Protein AF-A0A344W1J9-F1 (afdb_monomer)

Radius of gyration: 19.5 Å; Cα contacts (8 Å, |Δi|>4): 54; chains: 1; bounding box: 36×37×61 Å

Structure (mmCIF, N/CA/C/O backbone):
data_AF-A0A344W1J9-F1
#
_entry.id   AF-A0A344W1J9-F1
#
loop_
_atom_site.group_PDB
_atom_site.id
_atom_site.type_symbol
_atom_site.label_atom_id
_atom_site.label_alt_id
_atom_site.label_comp_id
_atom_site.label_asym_id
_atom_site.label_entity_id
_atom_site.label_seq_id
_atom_site.pdbx_PDB_ins_code
_atom_site.Cartn_x
_atom_site.Cartn_y
_atom_site.Cartn_z
_atom_site.occupancy
_atom_site.B_iso_or_equiv
_atom_site.auth_seq_id
_atom_site.auth_comp_id
_atom_site.auth_asym_id
_atom_site.auth_atom_id
_atom_site.pdbx_PDB_model_num
ATOM 1 N N . MET A 1 1 ? 4.453 -13.741 -1.576 1.00 63.47 1 MET A N 1
ATOM 2 C CA . MET A 1 1 ? 4.833 -13.614 -2.998 1.00 63.47 1 MET A CA 1
ATOM 3 C C . MET A 1 1 ? 5.177 -12.153 -3.203 1.00 63.47 1 MET A C 1
ATOM 5 O O . MET A 1 1 ? 4.436 -11.336 -2.667 1.00 63.47 1 MET A O 1
ATOM 9 N N . SER A 1 2 ? 6.332 -11.817 -3.783 1.00 87.62 2 SER A N 1
ATOM 10 C CA . SER A 1 2 ? 6.706 -10.404 -3.940 1.00 87.62 2 SER A CA 1
ATOM 11 C C . SER A 1 2 ? 6.019 -9.806 -5.168 1.00 87.62 2 SER A C 1
ATOM 13 O O . SER A 1 2 ? 5.771 -10.515 -6.140 1.00 87.62 2 SER A O 1
ATOM 15 N N . LEU A 1 3 ? 5.759 -8.497 -5.161 1.00 88.88 3 LEU A N 1
ATOM 16 C CA . LEU A 1 3 ? 5.198 -7.777 -6.308 1.00 88.88 3 LEU A CA 1
ATOM 17 C C . LEU A 1 3 ? 6.053 -7.956 -7.571 1.00 88.88 3 LEU A C 1
ATOM 19 O O . LEU A 1 3 ? 5.534 -7.976 -8.683 1.00 88.88 3 LEU A O 1
ATOM 23 N N . LEU A 1 4 ? 7.370 -8.093 -7.405 1.00 89.19 4 LEU A N 1
ATOM 24 C CA . LEU A 1 4 ? 8.283 -8.352 -8.512 1.00 89.19 4 LEU A CA 1
ATOM 25 C C . LEU A 1 4 ? 7.992 -9.704 -9.176 1.00 89.19 4 LEU A C 1
ATOM 27 O O . LEU A 1 4 ? 7.950 -9.771 -10.404 1.00 89.19 4 LEU A O 1
ATOM 31 N N . ASP A 1 5 ? 7.772 -10.752 -8.378 1.00 89.88 5 ASP A N 1
ATOM 32 C CA . ASP A 1 5 ? 7.469 -12.096 -8.885 1.00 89.88 5 ASP A CA 1
ATOM 33 C C . ASP A 1 5 ? 6.161 -12.086 -9.686 1.00 89.88 5 ASP A C 1
ATOM 35 O O . ASP A 1 5 ? 6.106 -12.634 -10.788 1.00 89.88 5 ASP A O 1
ATOM 39 N N . ASP A 1 6 ? 5.142 -11.390 -9.176 1.00 88.81 6 ASP A N 1
ATOM 40 C CA . ASP A 1 6 ? 3.833 -11.257 -9.824 1.00 88.81 6 ASP A CA 1
ATOM 41 C C . ASP A 1 6 ? 3.950 -10.565 -11.182 1.00 88.81 6 ASP A C 1
ATOM 43 O O . ASP A 1 6 ? 3.423 -11.044 -12.187 1.00 88.81 6 ASP A O 1
ATOM 47 N N . LEU A 1 7 ? 4.704 -9.465 -11.240 1.00 86.69 7 LEU A N 1
ATOM 48 C CA . LEU A 1 7 ? 4.938 -8.740 -12.487 1.00 86.69 7 LEU A CA 1
ATOM 49 C C . LEU A 1 7 ? 5.743 -9.576 -13.488 1.00 86.69 7 LEU A C 1
ATOM 51 O O . LEU A 1 7 ? 5.461 -9.538 -14.683 1.00 86.69 7 LEU A O 1
ATOM 55 N N . MET A 1 8 ? 6.720 -10.364 -13.033 1.00 86.19 8 MET A N 1
ATOM 56 C CA . MET A 1 8 ? 7.494 -11.238 -13.919 1.00 86.19 8 MET A CA 1
ATOM 57 C C . MET A 1 8 ? 6.646 -12.325 -14.592 1.00 86.19 8 MET A C 1
ATOM 59 O O . MET A 1 8 ? 6.993 -12.749 -15.695 1.00 86.19 8 MET A O 1
ATOM 63 N N . LEU A 1 9 ? 5.542 -12.761 -13.974 1.00 87.19 9 LEU A N 1
ATOM 64 C CA . LEU A 1 9 ? 4.600 -13.707 -14.585 1.00 87.19 9 LEU A CA 1
ATOM 65 C C . LEU A 1 9 ? 3.776 -13.076 -15.717 1.00 87.19 9 LEU A C 1
ATOM 67 O O . LEU A 1 9 ? 3.367 -13.779 -16.641 1.00 87.19 9 LEU A O 1
ATOM 71 N N . GLU A 1 10 ? 3.540 -11.766 -15.654 1.00 84.56 10 GLU A N 1
ATOM 72 C CA . GLU A 1 10 ? 2.752 -11.014 -16.639 1.00 84.56 10 GLU A CA 1
ATOM 73 C C . GLU A 1 10 ? 3.594 -10.540 -17.839 1.00 84.56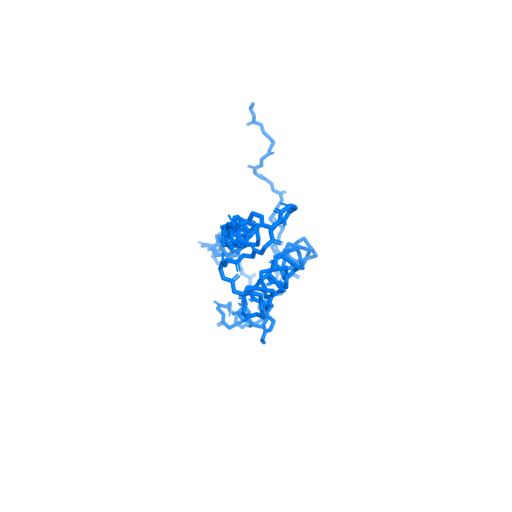 10 GLU A C 1
ATOM 75 O O . GLU A 1 10 ? 3.044 -10.154 -18.873 1.00 84.56 10 GLU A O 1
ATOM 80 N N . LEU A 1 11 ? 4.927 -10.571 -17.729 1.00 82.69 11 LEU A N 1
ATOM 81 C CA . LEU A 1 11 ? 5.847 -9.987 -18.708 1.00 82.69 11 LEU A CA 1
ATOM 82 C C . LEU A 1 11 ? 6.461 -11.023 -19.671 1.00 82.69 11 LEU A C 1
ATOM 84 O O . LEU A 1 11 ? 6.597 -12.205 -19.346 1.00 82.69 11 LEU A O 1
ATOM 88 N N . PRO A 1 12 ? 6.889 -10.599 -20.879 1.00 81.50 12 PRO A N 1
ATOM 89 C CA . PRO A 1 12 ? 7.576 -11.477 -21.819 1.00 81.50 12 PRO A CA 1
ATOM 90 C C . PRO A 1 12 ? 8.857 -12.085 -21.236 1.00 81.50 12 PRO A C 1
ATOM 92 O O . PRO A 1 12 ? 9.615 -11.433 -20.513 1.00 81.50 12 PRO A O 1
ATOM 95 N N . LYS A 1 13 ? 9.164 -13.326 -21.634 1.00 79.75 13 LYS A N 1
ATOM 96 C CA . LYS A 1 13 ? 10.422 -13.985 -21.256 1.00 79.75 13 LYS A CA 1
ATOM 97 C C . LYS A 1 13 ? 11.624 -13.134 -21.677 1.00 79.75 13 LYS A C 1
ATOM 99 O O . LYS A 1 13 ? 11.734 -12.742 -22.836 1.00 79.75 13 LYS A O 1
ATOM 104 N N . GLY A 1 14 ? 12.542 -12.900 -20.740 1.00 79.25 14 GLY A N 1
ATOM 105 C CA . GLY A 1 14 ? 13.744 -12.093 -20.967 1.00 79.25 14 GLY A CA 1
ATOM 106 C C . GLY A 1 14 ? 13.541 -10.585 -20.798 1.00 79.25 14 GLY A C 1
ATOM 107 O O . GLY A 1 14 ? 14.471 -9.827 -21.071 1.00 79.25 14 GLY A O 1
ATOM 108 N N . TYR A 1 15 ? 12.365 -10.138 -20.344 1.00 82.88 15 TYR A N 1
ATOM 109 C CA . TYR A 1 15 ? 12.184 -8.758 -19.910 1.00 82.88 15 TYR A CA 1
ATOM 110 C C . TYR A 1 15 ? 13.117 -8.446 -18.731 1.00 82.88 15 TYR A C 1
ATOM 112 O O . TYR A 1 15 ? 13.221 -9.219 -17.779 1.00 82.88 15 TYR A O 1
ATOM 120 N N . SER A 1 16 ? 13.802 -7.307 -18.810 1.00 84.81 16 SER A N 1
ATOM 121 C CA . SER A 1 16 ? 14.680 -6.809 -17.756 1.00 84.81 16 SER A CA 1
ATOM 122 C C . SER A 1 16 ? 14.182 -5.449 -17.311 1.00 84.81 16 SER A C 1
ATOM 124 O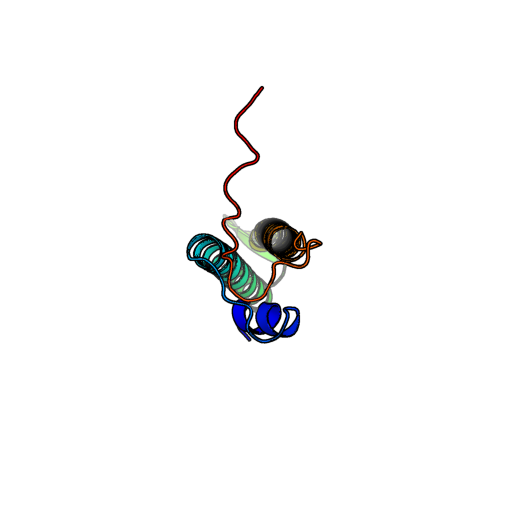 O . SER A 1 16 ? 14.090 -4.532 -18.126 1.00 84.81 16 SER A O 1
ATOM 126 N N . PHE A 1 17 ? 13.944 -5.312 -16.012 1.00 84.62 17 PHE A N 1
ATOM 127 C CA . PHE A 1 17 ? 13.584 -4.039 -15.410 1.00 84.62 17 PHE A CA 1
ATOM 128 C C . PHE A 1 17 ? 14.754 -3.058 -15.471 1.00 84.62 17 PHE A C 1
ATOM 130 O O . PHE A 1 17 ? 15.914 -3.404 -15.225 1.00 84.62 17 PHE A O 1
ATOM 137 N N . THR A 1 18 ? 14.440 -1.811 -15.785 1.00 87.31 18 THR A N 1
ATOM 138 C CA . THR A 1 18 ? 15.348 -0.680 -15.629 1.00 87.31 18 THR A CA 1
ATOM 139 C C . THR A 1 18 ? 15.490 -0.310 -14.146 1.00 87.31 18 THR A C 1
ATOM 141 O O . THR A 1 18 ? 14.598 -0.599 -13.345 1.00 87.31 18 THR A O 1
ATOM 144 N N . PRO A 1 19 ? 16.565 0.395 -13.743 1.00 87.44 19 PRO A N 1
ATOM 145 C CA . PRO A 1 19 ? 16.709 0.864 -12.364 1.00 87.44 19 PRO A CA 1
ATOM 146 C C . PRO A 1 19 ? 15.533 1.726 -11.882 1.00 87.44 19 PRO A C 1
ATOM 148 O O . PRO A 1 19 ? 15.161 1.662 -10.717 1.00 87.44 19 PRO A O 1
ATOM 151 N N . VAL A 1 20 ? 14.924 2.512 -12.776 1.00 87.19 20 VAL A N 1
ATOM 152 C CA . VAL A 1 20 ? 13.763 3.353 -12.445 1.00 87.19 20 VAL A CA 1
ATOM 153 C C . VAL A 1 20 ? 12.532 2.496 -12.152 1.00 87.19 20 VAL A C 1
ATOM 155 O O . VAL A 1 20 ? 11.850 2.741 -11.160 1.00 87.19 20 VAL A O 1
ATOM 158 N N . GLU A 1 21 ? 12.268 1.480 -12.975 1.00 88.50 21 GLU A N 1
ATOM 159 C CA . GLU A 1 21 ? 11.164 0.538 -12.751 1.00 88.50 21 GLU A CA 1
ATOM 160 C C . GLU A 1 21 ? 11.371 -0.256 -11.460 1.00 88.50 21 GLU A C 1
ATOM 162 O O . GLU A 1 21 ? 10.434 -0.395 -10.683 1.00 88.50 21 GLU A O 1
ATOM 167 N N . LEU A 1 22 ? 12.598 -0.701 -11.172 1.00 91.00 22 LEU A N 1
ATOM 168 C CA . LEU A 1 22 ? 12.915 -1.376 -9.910 1.00 91.00 22 LEU A CA 1
ATOM 169 C C . LEU A 1 22 ? 12.626 -0.487 -8.696 1.00 91.00 22 LEU A C 1
ATOM 171 O O . LEU A 1 22 ? 12.005 -0.951 -7.744 1.00 91.00 22 LEU A O 1
ATOM 175 N N . THR A 1 23 ? 13.004 0.793 -8.739 1.00 91.19 23 THR A N 1
ATOM 176 C CA . THR A 1 23 ? 12.673 1.746 -7.668 1.00 91.19 23 THR A CA 1
ATOM 177 C C . THR A 1 23 ? 11.161 1.913 -7.511 1.00 91.19 23 THR A C 1
ATOM 179 O O . THR A 1 23 ? 10.657 1.953 -6.392 1.00 91.19 23 THR A O 1
ATOM 182 N N . GLN A 1 24 ? 10.410 1.984 -8.612 1.00 91.25 24 GLN A N 1
ATOM 183 C CA . GLN A 1 24 ? 8.947 2.076 -8.556 1.00 91.25 24 GLN A CA 1
ATOM 184 C C . GLN A 1 24 ? 8.314 0.813 -7.961 1.00 91.25 24 GLN A C 1
ATOM 186 O O . GLN A 1 24 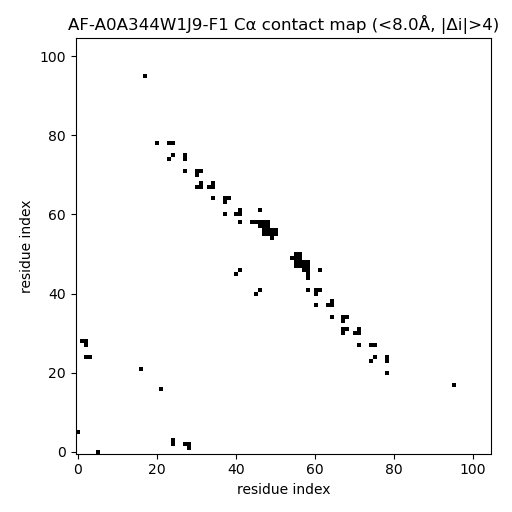? 7.423 0.924 -7.122 1.00 91.25 24 GLN A O 1
ATOM 191 N N . ILE A 1 25 ? 8.801 -0.372 -8.340 1.00 92.62 25 ILE A N 1
ATOM 192 C CA . ILE A 1 25 ? 8.360 -1.653 -7.773 1.00 92.62 25 ILE A CA 1
ATOM 193 C C . ILE A 1 25 ? 8.660 -1.706 -6.274 1.00 92.62 25 ILE A C 1
ATOM 195 O O . ILE A 1 25 ? 7.801 -2.120 -5.505 1.00 92.62 25 ILE A O 1
ATOM 199 N N . GLN A 1 26 ? 9.839 -1.254 -5.837 1.00 93.75 26 GLN A N 1
ATOM 200 C CA . GLN A 1 26 ? 10.193 -1.206 -4.415 1.00 93.75 26 GLN A CA 1
ATOM 201 C C . GLN A 1 26 ? 9.261 -0.290 -3.616 1.00 93.75 26 GLN A C 1
ATOM 203 O O . GLN A 1 26 ? 8.824 -0.667 -2.531 1.00 93.75 26 GLN A O 1
ATOM 208 N N . LEU A 1 27 ? 8.920 0.886 -4.153 1.00 92.94 27 LEU A N 1
ATOM 209 C CA . LEU A 1 27 ? 7.965 1.795 -3.511 1.00 92.94 27 LEU A CA 1
ATOM 210 C C . LEU A 1 27 ? 6.568 1.170 -3.413 1.00 92.94 27 LEU A C 1
ATOM 212 O O . LEU A 1 27 ? 5.950 1.218 -2.351 1.00 92.94 27 LEU A O 1
ATOM 216 N N . ALA A 1 28 ? 6.101 0.530 -4.486 1.00 94.62 28 ALA A N 1
ATOM 217 C CA . ALA A 1 28 ? 4.815 -0.160 -4.487 1.00 94.62 28 ALA A CA 1
ATOM 218 C C . ALA A 1 28 ? 4.800 -1.364 -3.532 1.00 94.62 28 ALA A C 1
ATOM 220 O O . ALA A 1 28 ? 3.806 -1.578 -2.842 1.00 94.62 28 ALA A O 1
ATOM 221 N N . GLN A 1 29 ? 5.904 -2.110 -3.430 1.00 95.56 29 GLN A N 1
ATOM 222 C CA . GLN A 1 29 ? 6.051 -3.198 -2.463 1.00 95.56 29 GLN A CA 1
ATOM 223 C C . GLN A 1 29 ? 5.981 -2.676 -1.026 1.00 95.56 29 GLN A C 1
ATOM 225 O O . GLN A 1 29 ? 5.217 -3.214 -0.234 1.00 95.56 29 GLN A O 1
ATOM 230 N N . ALA A 1 30 ? 6.697 -1.595 -0.702 1.00 94.69 30 ALA A N 1
ATOM 231 C CA . ALA A 1 30 ? 6.628 -0.990 0.627 1.00 94.69 30 ALA A CA 1
ATOM 232 C C . ALA A 1 30 ? 5.192 -0.553 0.976 1.00 94.69 30 ALA A C 1
ATOM 234 O O . ALA A 1 30 ? 4.722 -0.765 2.092 1.00 94.69 30 ALA A O 1
ATOM 235 N N . GLN A 1 31 ? 4.455 -0.017 -0.002 1.00 94.81 31 GLN A N 1
ATOM 236 C CA . GLN A 1 31 ? 3.054 0.350 0.189 1.00 94.81 31 GLN A CA 1
ATOM 237 C C . GLN A 1 31 ? 2.145 -0.868 0.435 1.00 94.81 31 GLN A C 1
ATOM 239 O O . GLN A 1 31 ? 1.191 -0.762 1.209 1.00 94.81 31 GLN A O 1
ATOM 244 N N . LEU A 1 32 ? 2.415 -2.009 -0.210 1.00 96.50 32 LEU A N 1
ATOM 245 C CA . LEU A 1 32 ? 1.708 -3.272 0.036 1.00 96.50 32 LEU A CA 1
ATOM 246 C C . LEU A 1 32 ? 2.031 -3.849 1.418 1.00 96.50 32 LEU A C 1
ATOM 248 O O . LEU A 1 32 ? 1.133 -4.352 2.092 1.00 96.50 32 LEU A O 1
ATOM 252 N N . ASP A 1 33 ? 3.277 -3.729 1.868 1.00 96.38 33 ASP A N 1
ATOM 253 C CA . ASP A 1 33 ? 3.684 -4.165 3.205 1.00 96.38 33 ASP A CA 1
ATOM 254 C C . ASP A 1 33 ? 2.964 -3.340 4.289 1.00 96.38 33 ASP A C 1
ATOM 256 O O . ASP A 1 33 ? 2.491 -3.884 5.290 1.00 96.38 33 ASP A O 1
ATOM 260 N N . ASP A 1 34 ? 2.786 -2.034 4.060 1.00 95.56 34 ASP A N 1
ATOM 261 C CA . ASP A 1 34 ? 1.972 -1.172 4.923 1.00 95.56 34 ASP A CA 1
ATOM 262 C C . ASP A 1 34 ? 0.498 -1.593 4.959 1.00 95.56 34 ASP A C 1
ATOM 264 O O . ASP A 1 34 ? -0.116 -1.589 6.029 1.00 95.56 34 ASP A O 1
ATOM 268 N N . VAL A 1 35 ? -0.068 -1.988 3.813 1.00 97.06 35 VAL A N 1
ATOM 269 C CA . VAL A 1 35 ? -1.432 -2.536 3.740 1.00 97.06 35 VAL A CA 1
ATOM 270 C C . VAL A 1 35 ? -1.543 -3.800 4.593 1.00 97.06 35 VAL A C 1
ATOM 272 O O . VAL A 1 35 ? -2.430 -3.867 5.442 1.00 97.06 35 VAL A O 1
ATOM 275 N N . ALA A 1 36 ? -0.620 -4.753 4.442 1.00 96.75 36 ALA A N 1
ATOM 276 C CA . ALA A 1 36 ? -0.623 -6.001 5.210 1.00 96.75 36 ALA A CA 1
ATOM 277 C C . ALA A 1 36 ? -0.487 -5.759 6.725 1.00 96.75 36 ALA A C 1
ATOM 279 O O . ALA A 1 36 ? -1.141 -6.410 7.546 1.00 96.75 36 ALA A O 1
ATOM 280 N N . ARG A 1 37 ? 0.327 -4.772 7.117 1.00 96.31 37 ARG A N 1
ATOM 281 C CA . ARG A 1 37 ? 0.469 -4.357 8.516 1.00 96.31 37 ARG A CA 1
ATOM 282 C C . ARG A 1 37 ? -0.833 -3.777 9.073 1.00 96.31 37 ARG A C 1
ATOM 284 O O . ARG A 1 37 ? -1.221 -4.134 10.182 1.00 96.31 37 ARG A O 1
ATOM 291 N N . LEU A 1 38 ? -1.516 -2.911 8.324 1.00 96.38 38 LEU A N 1
ATOM 292 C CA . LEU A 1 38 ? -2.806 -2.338 8.734 1.00 96.38 38 LEU A CA 1
ATOM 293 C C . LEU A 1 38 ? -3.914 -3.397 8.809 1.00 96.38 38 LEU A C 1
ATOM 295 O O . LEU A 1 38 ? -4.744 -3.347 9.714 1.00 96.38 38 LEU A O 1
ATOM 299 N N . GLU A 1 39 ? -3.911 -4.372 7.900 1.00 96.50 39 GLU A N 1
ATOM 300 C CA . GLU A 1 39 ? -4.818 -5.525 7.954 1.00 96.50 39 GLU A CA 1
ATOM 301 C C . GLU A 1 39 ? -4.604 -6.332 9.236 1.00 96.50 39 GLU A C 1
ATOM 303 O O . GLU A 1 39 ? -5.565 -6.585 9.956 1.00 96.50 39 GLU A O 1
ATOM 308 N N . THR A 1 40 ? -3.349 -6.615 9.592 1.00 96.62 40 THR A N 1
ATOM 309 C CA . THR A 1 40 ? -3.002 -7.304 10.848 1.00 96.62 40 THR A CA 1
ATOM 310 C C . THR A 1 40 ? -3.487 -6.530 12.087 1.00 96.62 40 THR A C 1
ATOM 312 O O . THR A 1 40 ? -4.002 -7.117 13.043 1.00 96.62 40 THR A O 1
ATOM 315 N N . VAL A 1 41 ? -3.361 -5.197 12.090 1.00 95.38 41 VAL A N 1
ATOM 316 C CA . VAL A 1 41 ? -3.899 -4.345 13.170 1.00 95.38 41 VAL A CA 1
ATOM 317 C C . VAL A 1 41 ? -5.420 -4.482 13.262 1.00 95.38 41 VAL A C 1
ATOM 319 O O . VAL A 1 41 ? -5.955 -4.690 14.347 1.00 95.38 41 VAL A O 1
ATOM 322 N N . LEU A 1 42 ? -6.134 -4.429 12.138 1.00 95.25 42 LEU A N 1
ATOM 323 C CA . LEU A 1 42 ? -7.591 -4.572 12.140 1.00 95.25 42 LEU A CA 1
ATOM 324 C C . LEU A 1 42 ? -8.068 -5.979 12.510 1.00 95.25 42 LEU A C 1
ATOM 326 O O . LEU A 1 42 ? -9.112 -6.105 13.146 1.00 95.25 42 LEU A O 1
ATOM 330 N N . GLU A 1 43 ? -7.331 -7.024 12.141 1.00 95.56 43 GLU A N 1
ATOM 331 C CA . GLU A 1 43 ? -7.632 -8.403 12.536 1.00 95.56 43 GLU A CA 1
ATOM 332 C C . GLU A 1 43 ? -7.482 -8.609 14.048 1.00 95.56 43 GLU A C 1
ATOM 334 O O . GLU A 1 43 ? -8.285 -9.313 14.659 1.00 95.56 43 GLU A O 1
ATOM 339 N N . SER A 1 44 ? -6.477 -7.973 14.654 1.00 95.56 44 SER A N 1
ATOM 340 C CA . SER A 1 44 ? -6.181 -8.094 16.087 1.00 95.56 44 SER A CA 1
ATOM 341 C C . SER A 1 44 ? -7.044 -7.195 16.976 1.00 95.56 44 SER A C 1
ATOM 343 O O . SER A 1 44 ? -7.519 -7.641 18.020 1.00 95.56 44 SER A O 1
ATOM 345 N N . GLU A 1 45 ? -7.263 -5.941 16.585 1.00 94.12 45 GLU A N 1
ATOM 346 C CA . GLU A 1 45 ? -7.991 -4.949 17.388 1.00 94.12 45 GLU A CA 1
ATOM 347 C C . GLU A 1 45 ? -9.482 -4.877 17.044 1.00 94.12 45 GLU A C 1
ATOM 349 O O . GLU A 1 45 ? -10.295 -4.401 17.839 1.00 94.12 45 GLU A O 1
ATOM 354 N N . GLY A 1 46 ? -9.858 -5.342 15.855 1.00 93.94 46 GLY A N 1
ATOM 355 C CA . GLY A 1 46 ? -11.216 -5.259 15.352 1.00 93.94 46 GLY A CA 1
ATOM 356 C C . GLY A 1 46 ? -11.634 -3.847 14.910 1.00 93.94 46 GLY A C 1
ATOM 357 O O . GLY A 1 46 ? -10.855 -2.886 14.908 1.00 93.94 46 GLY A O 1
ATOM 358 N N . PRO A 1 47 ? -12.906 -3.701 14.499 1.00 92.38 47 PRO A N 1
ATOM 359 C CA . PRO A 1 47 ? -13.425 -2.462 13.924 1.00 92.38 47 PRO A CA 1
ATOM 360 C C . PRO A 1 47 ? -13.740 -1.366 14.933 1.00 92.38 47 PRO A C 1
ATOM 362 O O . PRO A 1 47 ? -13.838 -0.194 14.560 1.00 92.38 47 PRO A O 1
ATOM 365 N N . ILE A 1 48 ? -13.909 -1.737 16.196 1.00 94.81 48 ILE A N 1
ATOM 366 C CA . ILE A 1 48 ? -14.316 -0.840 17.263 1.00 94.81 48 ILE A CA 1
ATOM 367 C C . ILE A 1 48 ? -13.271 -0.917 18.365 1.00 94.81 48 ILE 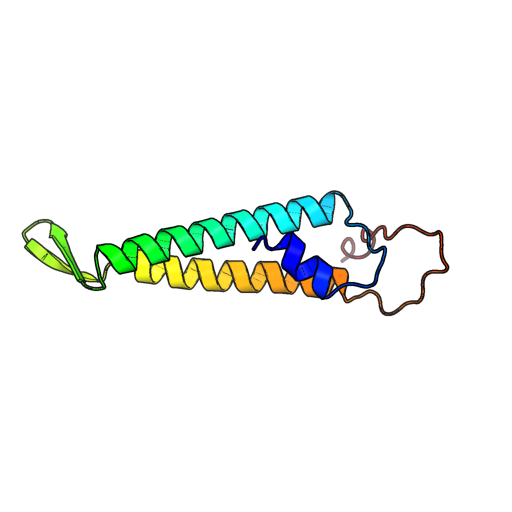A C 1
ATOM 369 O O . ILE A 1 48 ? -13.014 -1.989 18.901 1.00 94.81 48 ILE A O 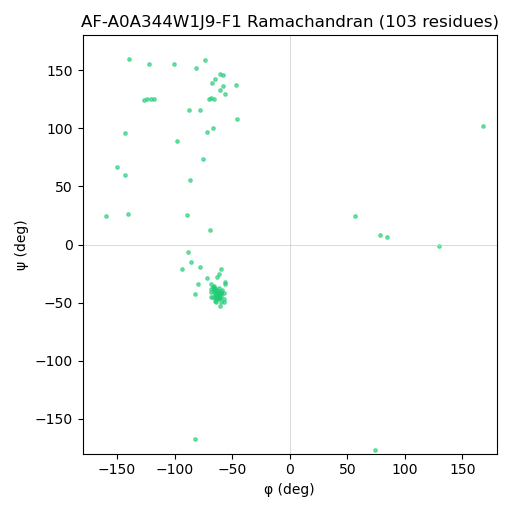1
ATOM 373 N N . VAL A 1 49 ? -12.725 0.237 18.733 1.00 94.25 49 VAL A N 1
ATOM 374 C CA . VAL A 1 49 ? -11.735 0.371 19.802 1.00 94.25 49 VAL A CA 1
ATOM 375 C C . VAL A 1 49 ? -12.236 1.336 20.869 1.00 94.25 49 VAL A C 1
ATOM 377 O O . VAL A 1 49 ? -13.060 2.221 20.610 1.00 94.25 49 VAL A O 1
ATOM 380 N N . ILE A 1 50 ? -11.721 1.183 22.085 1.00 94.69 50 ILE A N 1
ATOM 381 C CA . ILE A 1 50 ? -11.998 2.108 23.181 1.00 94.69 50 ILE A CA 1
ATOM 382 C C . ILE A 1 50 ? -10.979 3.247 23.124 1.00 94.69 50 ILE A C 1
ATOM 384 O O . ILE A 1 50 ? -9.774 3.045 23.242 1.00 94.69 50 ILE A O 1
ATOM 388 N N . GLY A 1 51 ? -11.477 4.452 22.879 1.00 89.31 51 GLY A N 1
ATOM 389 C CA . GLY A 1 51 ? -10.711 5.686 22.884 1.00 89.31 51 GLY A CA 1
ATOM 390 C C . GLY A 1 51 ? -10.507 6.253 24.287 1.00 89.31 51 GLY A C 1
ATOM 391 O O . GLY A 1 51 ? -10.766 5.620 25.313 1.00 89.31 51 GLY A O 1
ATOM 392 N N . HIS A 1 52 ? -10.046 7.501 24.326 1.00 89.31 52 HIS A N 1
ATOM 393 C CA . HIS A 1 52 ? -9.875 8.226 25.578 1.00 89.31 52 HIS A CA 1
ATOM 394 C C . HIS A 1 52 ? -11.214 8.376 26.325 1.00 89.31 52 HIS A C 1
ATOM 396 O O . HIS A 1 52 ? -12.270 8.475 25.701 1.00 89.31 52 HIS A O 1
ATOM 402 N N . ALA A 1 53 ? -11.167 8.372 27.661 1.00 91.88 53 ALA A N 1
ATOM 403 C CA . ALA A 1 53 ? -12.345 8.435 28.537 1.00 91.88 53 ALA A CA 1
ATOM 404 C C . ALA A 1 53 ? -13.395 7.320 28.310 1.00 91.88 53 ALA A C 1
ATOM 406 O O . ALA A 1 53 ? -14.567 7.498 28.629 1.00 91.88 53 ALA A O 1
ATOM 407 N N . GLY A 1 54 ? -12.991 6.166 27.764 1.00 93.31 54 GLY A N 1
ATOM 408 C CA . GLY A 1 54 ? -13.887 5.023 27.565 1.00 93.31 54 GLY A CA 1
ATOM 409 C C . GLY A 1 54 ? -14.815 5.148 26.353 1.00 93.31 54 GLY A C 1
ATOM 410 O O . GLY A 1 54 ? -15.701 4.314 26.177 1.00 93.31 54 GLY A O 1
ATOM 411 N N . GLN A 1 55 ? -14.631 6.166 25.506 1.00 94.25 55 GLN A N 1
ATOM 412 C CA . GLN A 1 55 ? -15.484 6.369 24.340 1.00 94.25 55 GLN A CA 1
ATOM 413 C C . GLN A 1 55 ? -15.262 5.272 23.295 1.00 94.25 55 GLN A C 1
ATOM 415 O O . GLN A 1 55 ? -14.152 5.069 22.810 1.00 94.25 55 GLN A O 1
ATOM 420 N N . THR A 1 56 ? -16.334 4.610 22.879 1.00 94.69 56 THR A N 1
ATOM 421 C CA . THR A 1 56 ? -16.311 3.684 21.746 1.00 94.69 56 THR A CA 1
ATOM 422 C C . THR A 1 56 ? -16.129 4.451 20.436 1.00 94.69 56 THR A C 1
ATOM 424 O O . THR A 1 56 ? -16.901 5.363 20.140 1.00 94.69 56 THR A O 1
ATOM 427 N N . ARG A 1 57 ? -15.119 4.092 19.638 1.00 94.19 57 ARG A N 1
ATOM 428 C CA . ARG A 1 57 ? -14.839 4.729 18.343 1.00 94.19 57 ARG A CA 1
ATOM 429 C C . ARG A 1 57 ? -14.437 3.707 17.283 1.00 94.19 57 ARG A C 1
ATOM 431 O O . ARG A 1 57 ? -13.995 2.608 17.608 1.00 94.19 57 ARG A O 1
ATOM 438 N N . LEU A 1 58 ? -14.567 4.092 16.015 1.00 93.00 58 LEU A N 1
ATOM 439 C CA . LEU A 1 58 ? -14.034 3.310 14.899 1.00 93.00 58 LEU A CA 1
ATOM 440 C C . LEU A 1 58 ? -12.505 3.267 14.961 1.00 93.00 58 LEU A C 1
ATOM 442 O O . LEU A 1 58 ? -11.865 4.266 15.304 1.00 93.00 58 LEU A O 1
ATOM 446 N N . ASN A 1 59 ? -11.931 2.117 14.609 1.00 94.62 59 ASN A N 1
ATOM 447 C CA . ASN A 1 59 ? -10.486 1.977 14.500 1.00 94.62 59 ASN A CA 1
ATOM 448 C C . ASN A 1 59 ? -9.955 2.854 13.350 1.00 94.62 59 ASN A C 1
ATOM 450 O O . ASN A 1 59 ? -10.405 2.733 12.209 1.00 94.62 59 ASN A O 1
ATOM 454 N N . ALA A 1 60 ? -8.992 3.734 13.642 1.00 93.38 60 ALA A N 1
ATOM 455 C CA . ALA A 1 60 ? -8.392 4.638 12.656 1.00 93.38 60 ALA A CA 1
ATOM 456 C C . ALA A 1 60 ? -7.691 3.885 11.509 1.00 93.38 60 ALA A C 1
ATOM 458 O O . ALA A 1 60 ? -7.650 4.381 10.377 1.00 93.38 60 ALA A O 1
ATOM 459 N N . ALA A 1 61 ? -7.249 2.648 11.765 1.00 94.75 61 ALA A N 1
ATOM 460 C CA . ALA A 1 61 ? -6.662 1.781 10.753 1.00 94.75 61 ALA A CA 1
ATOM 461 C C . ALA A 1 61 ? -7.628 1.485 9.587 1.00 94.75 61 ALA A C 1
ATOM 463 O O . ALA A 1 61 ? -7.167 1.195 8.490 1.00 94.75 61 ALA A O 1
ATOM 464 N N . PHE A 1 62 ? -8.953 1.637 9.745 1.00 93.50 62 PHE A N 1
ATOM 465 C CA . PHE A 1 62 ? -9.898 1.5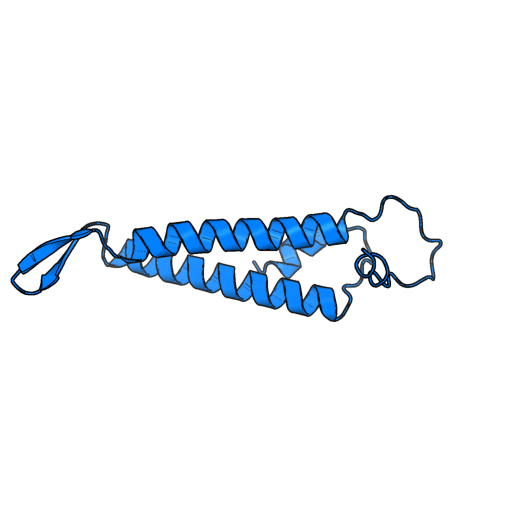06 8.623 1.00 93.50 62 PHE A CA 1
ATOM 466 C C . PHE A 1 62 ? -9.699 2.576 7.549 1.00 93.50 62 PHE A C 1
ATOM 468 O O . PHE A 1 62 ? -9.653 2.268 6.353 1.00 93.50 62 PHE A O 1
ATOM 475 N N . SER A 1 63 ? -9.628 3.845 7.960 1.00 93.38 63 SER A N 1
ATOM 476 C CA . SER A 1 63 ? -9.438 4.956 7.023 1.00 93.38 63 SER A CA 1
ATOM 477 C C . SER A 1 63 ? -8.074 4.882 6.353 1.00 93.38 63 SER A C 1
ATOM 479 O O . SER A 1 63 ? -7.985 5.085 5.142 1.00 93.38 63 SER A O 1
ATOM 481 N N . GLU A 1 64 ? -7.044 4.531 7.121 1.00 95.75 64 GLU A N 1
ATOM 482 C CA . GLU A 1 64 ? -5.687 4.363 6.610 1.00 95.75 64 GLU A CA 1
ATOM 483 C C . GLU A 1 64 ? -5.621 3.193 5.628 1.00 95.75 64 GLU A C 1
ATOM 485 O O . GLU A 1 64 ? -5.203 3.390 4.492 1.00 95.75 64 GLU A O 1
ATOM 490 N N . LEU A 1 65 ? -6.163 2.021 5.979 1.00 96.12 65 LEU A N 1
ATOM 491 C CA . LEU A 1 65 ? -6.165 0.847 5.104 1.00 96.12 65 LEU A CA 1
ATOM 492 C C . LEU A 1 65 ? -6.840 1.139 3.763 1.00 96.12 65 LEU A C 1
ATOM 494 O O . LEU A 1 65 ? -6.345 0.741 2.708 1.00 96.12 65 LEU A O 1
ATOM 498 N N . ARG A 1 66 ? -7.967 1.860 3.776 1.00 95.75 66 ARG A N 1
ATOM 499 C CA . ARG A 1 66 ? -8.653 2.258 2.541 1.00 95.75 66 ARG A CA 1
ATOM 500 C C . ARG A 1 66 ? -7.762 3.139 1.662 1.00 95.75 66 ARG A C 1
ATOM 502 O O . ARG A 1 66 ? -7.710 2.919 0.452 1.00 95.75 66 ARG A O 1
ATOM 509 N N . GLN A 1 67 ? -7.104 4.137 2.247 1.00 95.62 67 GLN A N 1
ATOM 510 C CA . GLN A 1 67 ? -6.223 5.047 1.512 1.00 95.62 67 GLN A CA 1
ATOM 511 C C . GLN A 1 67 ? -4.985 4.315 0.986 1.00 95.62 67 GLN A C 1
ATOM 513 O O . GLN A 1 67 ? -4.669 4.439 -0.196 1.00 95.62 67 GLN A O 1
ATOM 518 N N . SER A 1 68 ? -4.355 3.483 1.815 1.00 95.31 68 SER A N 1
ATOM 519 C CA . SER A 1 68 ? -3.190 2.675 1.449 1.00 95.31 68 SER A CA 1
ATOM 520 C C . SER A 1 68 ? -3.502 1.686 0.328 1.00 95.31 68 SER A C 1
ATOM 522 O O . SER A 1 68 ? -2.740 1.601 -0.631 1.00 95.31 68 SER A O 1
ATOM 524 N N . ARG A 1 69 ? -4.655 1.000 0.368 1.00 96.38 69 ARG A N 1
ATOM 525 C CA . ARG A 1 69 ? -5.096 0.111 -0.724 1.00 96.38 69 ARG A CA 1
ATOM 526 C C . ARG A 1 69 ? -5.315 0.870 -2.032 1.00 96.38 69 ARG A C 1
ATOM 528 O O . ARG A 1 69 ? -4.919 0.389 -3.090 1.00 96.38 69 ARG A O 1
ATOM 535 N N . HIS A 1 70 ? -5.937 2.048 -1.970 1.00 96.31 70 HIS A N 1
ATOM 536 C CA . HIS A 1 70 ? -6.144 2.880 -3.156 1.00 96.31 70 HIS A CA 1
ATOM 537 C C . HIS A 1 70 ? -4.811 3.340 -3.761 1.00 96.31 70 HIS A C 1
ATOM 539 O O . HIS A 1 70 ? -4.627 3.264 -4.975 1.00 96.31 70 HIS A O 1
ATOM 545 N N . GLU A 1 71 ? -3.871 3.785 -2.929 1.00 94.50 71 GLU A N 1
ATOM 546 C CA . GLU A 1 71 ? -2.563 4.237 -3.397 1.00 94.50 71 GLU A CA 1
ATOM 547 C C . GLU A 1 71 ? -1.713 3.080 -3.942 1.00 94.50 71 GLU A C 1
ATOM 549 O O . GLU A 1 71 ? -1.137 3.220 -5.020 1.00 94.50 71 GLU A O 1
ATOM 554 N N . ALA A 1 72 ? -1.719 1.913 -3.288 1.00 94.62 72 ALA A N 1
ATOM 555 C CA . ALA A 1 72 ? -1.076 0.702 -3.803 1.00 94.62 72 ALA A CA 1
ATOM 556 C C . ALA A 1 72 ? -1.625 0.327 -5.188 1.00 94.62 72 ALA A C 1
ATOM 558 O O . ALA A 1 72 ? -0.861 0.149 -6.137 1.00 94.62 72 ALA A O 1
ATOM 559 N N . ALA A 1 73 ? -2.954 0.284 -5.338 1.00 94.69 73 ALA A N 1
ATOM 560 C CA . ALA A 1 73 ? -3.598 -0.014 -6.614 1.00 94.69 73 ALA A CA 1
ATOM 561 C C . ALA A 1 73 ? -3.214 1.003 -7.700 1.00 94.69 73 ALA A C 1
ATOM 563 O O . ALA A 1 73 ? -2.909 0.623 -8.831 1.00 94.69 73 ALA A O 1
ATOM 564 N N . ARG A 1 74 ? -3.168 2.296 -7.355 1.00 94.12 74 ARG A N 1
ATOM 565 C CA . ARG A 1 74 ? -2.750 3.361 -8.274 1.00 94.12 74 ARG A CA 1
ATOM 566 C C . ARG A 1 74 ? -1.297 3.190 -8.719 1.00 94.12 74 ARG A C 1
ATOM 568 O O . ARG A 1 74 ? -1.010 3.347 -9.904 1.00 94.12 74 ARG A O 1
ATOM 575 N N . GLN A 1 75 ? -0.384 2.891 -7.797 1.00 91.50 75 GLN A N 1
ATOM 576 C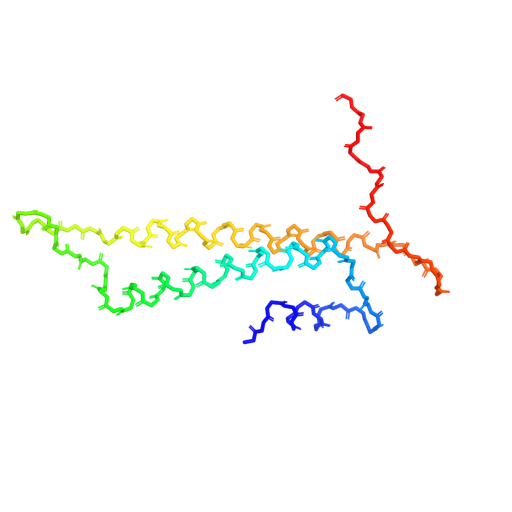 CA . GLN A 1 75 ? 1.034 2.699 -8.109 1.00 91.50 75 GLN A CA 1
ATOM 577 C C . GLN A 1 75 ? 1.250 1.473 -8.998 1.00 91.50 75 GLN A C 1
ATOM 579 O O . GLN A 1 75 ? 1.922 1.582 -10.023 1.00 91.50 75 GLN A O 1
ATOM 584 N N . ILE A 1 76 ? 0.615 0.347 -8.670 1.00 91.94 76 ILE A N 1
ATOM 585 C CA . ILE A 1 76 ? 0.675 -0.882 -9.473 1.00 91.94 76 ILE A CA 1
ATOM 586 C C . ILE A 1 76 ? 0.128 -0.635 -10.881 1.00 91.94 76 ILE A C 1
ATOM 588 O O . ILE A 1 76 ? 0.737 -1.059 -11.859 1.00 91.94 76 ILE A O 1
ATOM 592 N N . GLU A 1 77 ? -0.973 0.103 -11.013 1.00 91.06 77 GLU A N 1
ATOM 593 C CA . GLU A 1 77 ? -1.534 0.445 -12.322 1.00 91.06 77 GLU A CA 1
ATOM 594 C C . GLU A 1 77 ? -0.589 1.331 -13.147 1.00 91.06 77 GLU A C 1
ATOM 596 O O . GLU A 1 77 ? -0.435 1.128 -14.351 1.00 91.06 77 GLU A O 1
ATOM 601 N N . VAL A 1 78 ? 0.084 2.301 -12.519 1.00 88.44 78 VAL A N 1
ATOM 602 C CA . VAL A 1 78 ? 1.096 3.130 -13.196 1.00 88.44 78 VAL A CA 1
ATOM 603 C C . VAL A 1 78 ? 2.263 2.274 -13.687 1.00 88.44 78 VAL A C 1
ATOM 605 O O . VAL A 1 78 ? 2.684 2.436 -14.833 1.00 88.44 78 VAL A O 1
ATOM 608 N N . ILE A 1 79 ? 2.749 1.356 -12.850 1.00 88.88 79 ILE A N 1
ATOM 609 C CA . ILE A 1 79 ? 3.825 0.415 -13.182 1.00 88.88 79 ILE A CA 1
ATOM 610 C C . ILE A 1 79 ? 3.404 -0.461 -14.367 1.00 88.88 79 ILE A C 1
ATOM 612 O O . ILE A 1 79 ? 4.076 -0.465 -15.399 1.00 88.88 79 ILE A O 1
ATOM 616 N N . ARG A 1 80 ? 2.239 -1.116 -14.275 1.00 87.38 80 ARG A N 1
ATOM 617 C CA . ARG A 1 80 ? 1.688 -1.965 -15.340 1.00 87.38 80 ARG A CA 1
ATOM 618 C C . ARG A 1 80 ? 1.524 -1.206 -16.647 1.00 87.38 80 ARG A C 1
ATOM 620 O O . ARG A 1 80 ? 1.972 -1.682 -17.682 1.00 87.38 80 ARG A O 1
ATOM 627 N N . ARG A 1 81 ? 0.949 -0.000 -16.630 1.00 84.56 81 ARG A N 1
ATOM 628 C CA . ARG A 1 81 ? 0.820 0.821 -17.845 1.00 84.56 81 ARG A CA 1
ATOM 629 C C . ARG A 1 81 ? 2.173 1.222 -18.414 1.00 84.56 81 ARG A C 1
ATOM 631 O O . ARG A 1 81 ? 2.333 1.191 -19.629 1.00 84.56 81 ARG A O 1
ATOM 638 N N . GLY A 1 82 ? 3.134 1.589 -17.570 1.00 80.69 82 GLY A N 1
ATOM 639 C CA . GLY A 1 82 ? 4.492 1.925 -18.001 1.00 80.69 82 GLY A CA 1
ATOM 640 C C . GLY A 1 82 ? 5.171 0.763 -18.726 1.00 80.69 82 GLY A C 1
ATOM 641 O O . GLY A 1 82 ? 5.771 0.969 -19.779 1.00 80.69 82 GLY A O 1
ATOM 642 N N . MET A 1 83 ? 4.989 -0.455 -18.214 1.00 74.38 83 MET A N 1
ATOM 643 C CA . MET A 1 83 ? 5.577 -1.685 -18.754 1.00 74.38 83 MET A CA 1
ATOM 644 C C . MET A 1 83 ? 4.824 -2.246 -19.968 1.00 74.38 83 MET A C 1
ATOM 646 O O . MET A 1 83 ? 5.447 -2.787 -20.876 1.00 74.38 83 MET A O 1
ATOM 650 N N . LEU A 1 84 ? 3.495 -2.103 -20.011 1.00 62.97 84 LEU A N 1
ATOM 651 C CA . LEU A 1 84 ? 2.630 -2.597 -21.091 1.00 62.97 84 LEU A CA 1
ATOM 652 C C . LEU A 1 84 ? 2.455 -1.596 -22.242 1.00 62.97 84 LEU A C 1
ATOM 654 O O . LEU A 1 84 ? 1.920 -1.957 -23.282 1.00 62.97 84 LEU A O 1
ATOM 658 N N . SER A 1 85 ? 2.969 -0.365 -22.129 1.00 56.97 85 SER A N 1
ATOM 659 C CA . SER A 1 85 ? 3.026 0.604 -23.245 1.00 56.97 85 SER A CA 1
ATOM 660 C C . SER A 1 85 ? 4.015 0.203 -24.361 1.00 56.97 85 SER A C 1
ATOM 662 O O . SER A 1 85 ? 4.353 1.003 -25.236 1.00 56.97 85 SER A O 1
ATOM 664 N N . VAL A 1 86 ? 4.492 -1.041 -24.342 1.00 51.69 86 VAL A N 1
ATOM 665 C CA . VAL A 1 86 ? 5.450 -1.649 -25.266 1.00 51.69 86 VAL A CA 1
ATOM 666 C C . VAL A 1 86 ? 4.709 -2.233 -26.480 1.00 51.69 86 VAL A C 1
ATOM 668 O O . VAL A 1 86 ? 4.846 -3.394 -26.830 1.00 51.69 86 VAL A O 1
ATOM 671 N N . ASP A 1 87 ? 3.925 -1.407 -27.172 1.00 43.28 87 ASP A N 1
ATOM 672 C CA . ASP A 1 87 ? 3.229 -1.793 -28.416 1.00 43.28 87 ASP A CA 1
ATOM 673 C C . ASP A 1 87 ? 4.074 -1.528 -29.679 1.00 43.28 87 ASP A C 1
ATOM 675 O O . ASP A 1 87 ? 3.574 -1.332 -30.788 1.00 43.28 87 ASP A O 1
ATOM 679 N N . LYS A 1 88 ? 5.406 -1.512 -29.543 1.00 40.66 88 LYS A N 1
ATOM 680 C CA . LYS A 1 88 ? 6.317 -1.492 -30.694 1.00 40.66 88 LYS A CA 1
ATOM 681 C C . LYS A 1 88 ? 7.319 -2.634 -30.577 1.00 40.66 88 LYS A C 1
ATOM 683 O O . LYS A 1 88 ? 8.040 -2.681 -29.582 1.00 40.66 88 LYS A O 1
ATOM 688 N N . PRO A 1 89 ? 7.426 -3.519 -31.588 1.00 38.88 89 PRO A N 1
ATOM 689 C CA . PRO A 1 89 ? 8.435 -4.564 -31.591 1.00 38.88 89 PRO A CA 1
ATOM 690 C C . PRO A 1 89 ? 9.811 -3.908 -31.711 1.00 38.88 89 PRO A C 1
ATOM 692 O O . PRO A 1 89 ? 10.244 -3.504 -32.792 1.00 38.88 89 PRO A O 1
ATOM 695 N N . VAL A 1 90 ? 10.506 -3.771 -30.586 1.00 44.34 90 VAL A N 1
ATOM 696 C CA . VAL A 1 90 ? 11.911 -3.383 -30.589 1.00 44.34 90 VAL A CA 1
ATOM 697 C C . VAL A 1 90 ? 12.702 -4.631 -30.956 1.00 44.34 90 VAL A C 1
ATOM 699 O O . VAL A 1 90 ? 12.659 -5.641 -30.254 1.00 44.34 90 VAL A O 1
ATOM 702 N N . LYS A 1 91 ? 13.386 -4.580 -32.105 1.00 39.53 91 LYS A N 1
ATOM 703 C CA . LYS A 1 91 ? 14.310 -5.629 -32.547 1.00 39.53 91 LYS A CA 1
ATOM 704 C C . LYS A 1 91 ? 15.232 -6.024 -31.390 1.00 39.53 91 LYS A C 1
ATOM 706 O O . LYS A 1 91 ? 15.731 -5.155 -30.673 1.00 39.53 91 LYS A O 1
ATOM 711 N N . ALA A 1 92 ? 15.453 -7.330 -31.246 1.00 40.19 92 ALA A N 1
ATOM 712 C CA . ALA A 1 92 ? 16.336 -7.919 -30.247 1.00 40.19 92 ALA A CA 1
ATOM 713 C C . ALA A 1 92 ? 17.673 -7.158 -30.201 1.00 40.19 92 ALA A C 1
ATOM 715 O O . ALA A 1 92 ? 18.460 -7.223 -31.142 1.00 40.19 92 ALA A O 1
ATOM 716 N N . GLY A 1 93 ? 17.891 -6.386 -29.132 1.00 42.94 93 GLY A N 1
ATOM 717 C CA . GLY A 1 93 ? 19.146 -5.669 -28.895 1.00 42.94 93 GLY A CA 1
ATOM 718 C C . GLY A 1 93 ? 19.051 -4.178 -28.565 1.00 42.94 93 GLY A C 1
ATOM 719 O O . GLY A 1 93 ? 20.094 -3.575 -28.329 1.00 42.94 93 GLY A O 1
ATOM 720 N N . THR A 1 94 ? 17.873 -3.543 -28.520 1.00 37.38 94 THR A N 1
ATOM 721 C CA . THR A 1 94 ? 17.790 -2.099 -28.209 1.00 37.38 94 THR A CA 1
ATOM 722 C C . THR A 1 94 ? 17.000 -1.818 -26.929 1.00 37.38 94 THR A C 1
ATOM 724 O O . THR A 1 94 ? 15.880 -2.277 -26.744 1.00 37.38 94 THR A O 1
ATOM 727 N N . ARG A 1 95 ? 17.656 -1.087 -26.022 1.00 43.56 95 ARG A N 1
ATOM 728 C CA . ARG A 1 95 ? 17.238 -0.741 -24.657 1.00 43.56 95 ARG A CA 1
ATOM 729 C C . ARG A 1 95 ? 15.904 0.013 -24.634 1.00 43.56 95 ARG A C 1
ATOM 731 O O . ARG A 1 95 ? 15.737 0.981 -25.373 1.00 43.56 95 ARG A O 1
ATOM 738 N N . TYR A 1 96 ? 15.021 -0.350 -23.704 1.00 47.06 96 TYR A N 1
ATOM 739 C CA . TYR A 1 96 ? 13.927 0.517 -23.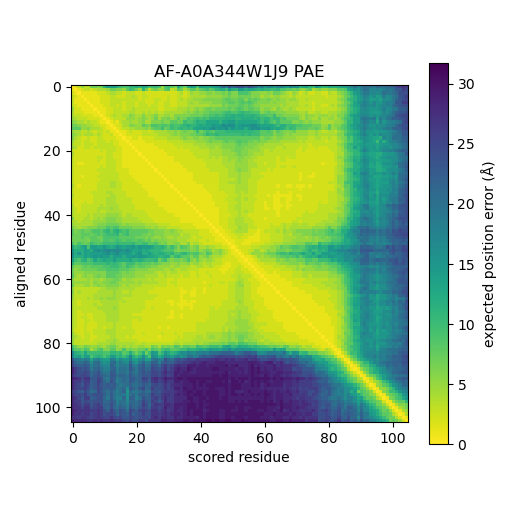269 1.00 47.06 96 TYR A CA 1
ATOM 740 C C . TYR A 1 96 ? 14.513 1.661 -22.432 1.00 47.06 96 TYR A C 1
ATOM 742 O O . TYR A 1 96 ? 14.789 1.504 -21.249 1.00 47.06 96 TYR A O 1
ATOM 750 N N . THR A 1 97 ? 14.744 2.824 -23.040 1.00 42.91 97 THR A N 1
ATOM 751 C CA . THR A 1 97 ? 14.843 4.082 -22.288 1.00 42.91 97 THR A CA 1
ATOM 752 C C . THR A 1 97 ? 13.494 4.781 -22.374 1.00 42.91 97 THR A C 1
ATOM 754 O O . THR A 1 97 ? 13.244 5.562 -23.294 1.00 42.91 97 THR A O 1
ATOM 757 N N . ALA A 1 98 ? 12.601 4.490 -21.429 1.00 46.88 98 ALA A N 1
ATOM 758 C CA . ALA A 1 98 ? 11.384 5.270 -21.237 1.00 46.88 98 ALA A CA 1
ATOM 759 C C . ALA A 1 98 ? 11.737 6.604 -20.552 1.00 46.88 98 ALA A C 1
ATOM 761 O O . ALA A 1 98 ? 11.504 6.803 -19.365 1.00 46.88 98 ALA A O 1
ATOM 762 N N . SER A 1 99 ? 12.355 7.525 -21.295 1.00 42.00 99 SER A N 1
ATOM 763 C CA . SER A 1 99 ? 12.680 8.869 -20.803 1.00 42.00 99 SER A CA 1
ATOM 764 C C . SER A 1 99 ? 12.681 9.895 -21.941 1.00 42.00 99 SER A C 1
ATOM 766 O O . SER A 1 99 ? 13.737 10.405 -22.304 1.00 42.00 99 SER A O 1
ATOM 768 N N . ALA A 1 100 ? 11.527 10.188 -22.558 1.00 43.06 100 ALA A N 1
ATOM 769 C CA . ALA A 1 100 ? 11.479 11.251 -23.578 1.00 43.06 100 ALA A CA 1
ATOM 770 C C . ALA A 1 100 ? 10.102 11.879 -23.892 1.00 43.06 100 ALA A C 1
ATOM 772 O O . ALA A 1 100 ? 9.936 12.394 -24.992 1.00 43.06 100 ALA A O 1
ATOM 773 N N . ALA A 1 101 ? 9.100 11.873 -22.999 1.00 42.84 101 ALA A N 1
ATOM 774 C CA . ALA A 1 101 ? 7.785 12.425 -23.384 1.00 42.84 101 ALA A CA 1
ATOM 775 C C . ALA A 1 101 ? 7.024 13.246 -22.331 1.00 42.84 101 ALA A C 1
ATOM 777 O O . ALA A 1 101 ? 5.805 13.350 -22.426 1.00 42.84 101 ALA A O 1
ATOM 778 N N . ARG A 1 102 ? 7.696 13.878 -21.357 1.00 45.53 102 ARG A N 1
ATOM 779 C CA . ARG A 1 102 ? 7.055 14.914 -20.516 1.00 45.53 102 ARG A CA 1
ATOM 780 C C . ARG A 1 102 ? 7.987 16.066 -20.149 1.00 45.53 102 ARG A C 1
ATOM 782 O O . ARG A 1 102 ? 8.209 16.321 -18.977 1.00 45.53 102 ARG A O 1
ATOM 789 N N . ILE A 1 103 ? 8.504 16.779 -21.149 1.00 43.88 103 ILE A N 1
ATOM 790 C CA . ILE A 1 103 ? 8.854 18.201 -21.000 1.00 43.88 103 ILE A CA 1
ATOM 791 C C . ILE A 1 103 ? 8.509 18.891 -22.323 1.00 43.88 103 ILE A C 1
ATOM 793 O O . ILE A 1 103 ? 9.298 18.813 -23.263 1.00 43.88 103 ILE A O 1
ATOM 797 N N . ARG A 1 104 ? 7.315 19.498 -22.399 1.00 35.91 104 ARG A N 1
ATOM 798 C CA . ARG A 1 104 ? 6.970 20.717 -23.168 1.00 35.91 104 ARG A CA 1
ATOM 799 C C . ARG A 1 104 ? 5.448 20.912 -23.225 1.00 35.91 104 ARG A C 1
ATOM 801 O O . ARG A 1 104 ? 4.784 20.247 -24.016 1.00 35.91 104 ARG A O 1
ATOM 808 N N . ALA A 1 105 ? 4.945 21.822 -22.394 1.00 35.91 105 ALA A N 1
ATOM 809 C CA . ALA A 1 105 ? 4.113 22.981 -22.745 1.00 35.91 105 ALA A CA 1
ATOM 810 C C . ALA A 1 105 ? 3.770 23.715 -21.444 1.00 35.91 105 ALA A C 1
ATOM 812 O O . ALA A 1 105 ? 3.183 23.060 -20.555 1.00 35.91 105 ALA A O 1
#

Secondary structure (DSSP, 8-state):
--HHHHHHHHSPTT----HHHHHHHHHHHHHHHHHHHHHHHHHHH-SEEE-GGG-EEE-THHHHHHHHHHHHHHHHHHHHHHHH---S---TT-------SS---

pLDDT: mean 81.25, std 20.04, range [35.91, 97.06]

Nearest PDB structures (foldseek):
  8pop-assembly1_F  TM=6.101E-01  e=2.057E+00  Escherichia phage HK97
  8pop-assembly1_B  TM=6.090E-01  e=2.480E+00  Escherichia phage HK97
  7upo-assembly1_B  TM=4.416E-01  e=1.705E+00  synthetic construct
  6w1s-assembly1_Y  TM=4.839E-01  e=4.928E+00  Mus musculus

Solvent-accessible surface area (backbone atoms only — not comparable to full-atom values): 6540 Å² total; per-residue (Å²): 134,56,66,66,59,58,51,58,73,77,46,65,91,88,72,74,82,49,75,67,54,50,52,51,50,51,54,35,42,54,37,47,52,52,34,54,52,34,50,53,49,41,72,73,59,40,68,60,39,74,46,79,95,72,39,79,40,72,37,68,53,58,64,49,36,54,51,38,49,53,52,30,53,52,46,50,50,52,52,50,50,66,67,64,68,65,87,61,92,66,64,95,87,65,82,90,75,93,76,88,87,86,87,89,134

Sequence (105 aa):
M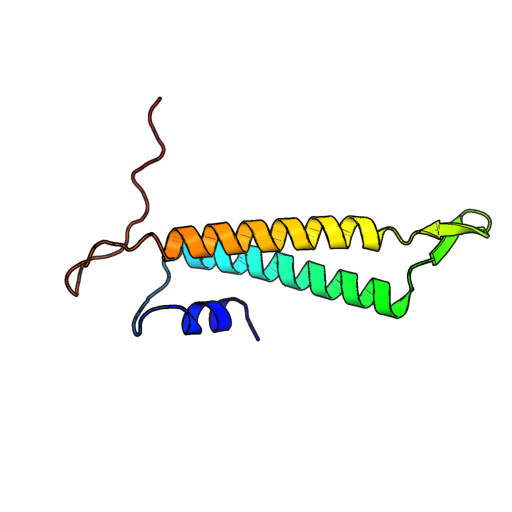SLLDDLMLELPKGYSFTPVELTQIQLAQAQLDDVARLETVLESEGPIVIGHAGQTRLNAAFSELRQSRHEAARQIEVIRRGMLSVDKPVKAGTRYTASAARIRA

Foldseek 3Di:
DALVVVVVVVDDPPDDDDPVLVVLSVVLRVLVVVLVVLVVVCVVQPQWDQDPPRDIDGDPSVVVNVVSVVVSVVSSVVSCCLRVVPPDPDPPPDDPPPPDPPDDD

Mean predicted aligned error: 9.78 Å